Protein AF-A0A349SPM1-F1 (afdb_monomer_lite)

pLDDT: mean 84.37, std 11.62, range [42.97, 97.75]

Foldseek 3Di:
DPLVVVQVVQVVVPAAAPVVVVVSVVPDDDDDQVVQAADDADDFRHHVDLCGCLLVLLQFGAKHDHHPPDIQGTWHQAPVRDIARFDVVPVPSVVCSVDPVCSDPVVSVCSNVCSVVRGDPDD

Secondary structure (DSSP, 8-state):
--HHHHHHHHHHH----HHHHHHHHTTSPP--HHHH-EEEE-----SS-TTTTHHHHTTEEEEEE-SSS-EEEEEEE-TTS-EEEB-GGG--HHHHTT-TTTTSHHHHHHHHHHTTTSB-S--

Structure (mmCIF, N/CA/C/O backbone):
data_AF-A0A349SPM1-F1
#
_entry.id   AF-A0A349SPM1-F1
#
loop_
_atom_site.group_PDB
_atom_site.id
_atom_site.type_symbol
_atom_site.label_atom_id
_atom_site.label_alt_id
_atom_site.label_comp_id
_atom_site.label_asym_id
_atom_site.label_entity_id
_atom_site.label_seq_id
_atom_site.pdbx_PDB_ins_code
_atom_site.Cartn_x
_atom_site.Cartn_y
_atom_site.Cartn_z
_atom_site.occupancy
_atom_site.B_iso_or_equiv
_atom_site.auth_seq_id
_atom_site.auth_comp_id
_atom_site.auth_asym_id
_atom_site.auth_atom_id
_atom_site.pdbx_PDB_model_num
ATOM 1 N N . MET A 1 1 ? -15.026 -17.125 10.922 1.00 58.31 1 MET A N 1
ATOM 2 C CA . MET A 1 1 ? -15.242 -16.026 9.952 1.00 58.31 1 MET A CA 1
ATOM 3 C C . MET A 1 1 ? -14.063 -16.036 8.983 1.00 58.31 1 MET A C 1
ATOM 5 O O . MET A 1 1 ? -12.970 -16.351 9.429 1.00 58.31 1 MET A O 1
ATOM 9 N N . ASN A 1 2 ? -14.256 -15.789 7.684 1.00 84.69 2 ASN A N 1
ATOM 10 C CA . ASN A 1 2 ? -13.132 -15.709 6.737 1.00 84.69 2 ASN A CA 1
ATOM 11 C C . ASN A 1 2 ? -12.279 -14.469 7.079 1.00 84.69 2 ASN A C 1
ATOM 13 O O . ASN A 1 2 ? -12.848 -13.392 7.245 1.00 84.69 2 ASN A O 1
ATOM 17 N N . CYS A 1 3 ? -10.952 -14.602 7.175 1.00 84.62 3 CYS A N 1
ATOM 18 C CA . CYS A 1 3 ? -10.040 -13.490 7.478 1.00 84.62 3 CYS A CA 1
ATOM 19 C C . CYS A 1 3 ? -10.226 -12.304 6.519 1.00 84.62 3 CYS A C 1
ATOM 21 O O . CYS A 1 3 ? -10.176 -11.156 6.950 1.00 84.62 3 CYS A O 1
ATOM 23 N N . ALA A 1 4 ? -10.534 -12.570 5.244 1.00 83.81 4 ALA A N 1
ATOM 24 C CA . ALA A 1 4 ? -10.841 -11.524 4.269 1.00 83.81 4 ALA A CA 1
ATOM 25 C C . ALA A 1 4 ? -12.107 -10.727 4.634 1.00 83.81 4 ALA A C 1
ATOM 27 O O . ALA A 1 4 ? -12.121 -9.506 4.529 1.00 83.81 4 ALA A O 1
ATOM 28 N N . ALA A 1 5 ? -13.148 -11.406 5.126 1.00 87.38 5 ALA A N 1
ATOM 29 C CA . ALA A 1 5 ? -14.381 -10.748 5.549 1.00 87.38 5 ALA A CA 1
ATOM 30 C C . ALA A 1 5 ? -14.162 -9.899 6.810 1.00 87.38 5 ALA A C 1
ATOM 32 O O . ALA A 1 5 ? -14.637 -8.770 6.862 1.00 87.38 5 ALA A O 1
ATOM 33 N N . LYS A 1 6 ? -13.386 -10.406 7.782 1.00 88.75 6 LYS A N 1
ATOM 34 C CA . LYS A 1 6 ? -12.997 -9.638 8.978 1.00 88.75 6 LYS A CA 1
ATOM 35 C C . LYS A 1 6 ? -12.168 -8.404 8.600 1.00 88.75 6 LYS A C 1
ATOM 37 O O . LYS A 1 6 ? -12.400 -7.332 9.143 1.00 88.75 6 LYS A O 1
ATOM 42 N N . PHE A 1 7 ? -11.243 -8.529 7.645 1.00 88.88 7 PHE A N 1
ATOM 43 C CA . PHE A 1 7 ? -10.467 -7.395 7.133 1.00 88.88 7 PHE A CA 1
ATOM 44 C C . PHE A 1 7 ? -11.364 -6.314 6.511 1.00 88.88 7 PHE A C 1
ATOM 46 O O . PHE A 1 7 ? -11.238 -5.142 6.863 1.00 88.88 7 PHE A O 1
ATOM 53 N N . ASP A 1 8 ? -12.284 -6.695 5.619 1.00 89.00 8 ASP A N 1
ATOM 54 C CA . ASP A 1 8 ? -13.198 -5.744 4.975 1.00 89.00 8 ASP A CA 1
ATOM 55 C C . ASP A 1 8 ? -14.179 -5.110 5.977 1.00 89.00 8 ASP A C 1
ATOM 57 O O . ASP A 1 8 ? -14.469 -3.918 5.878 1.00 89.00 8 ASP A O 1
ATOM 61 N N . GLU A 1 9 ? -14.650 -5.871 6.969 1.00 89.50 9 GLU A N 1
ATOM 62 C CA . GLU A 1 9 ? -15.482 -5.360 8.061 1.00 89.50 9 GLU A CA 1
ATOM 63 C C . GLU A 1 9 ? -14.725 -4.320 8.892 1.00 89.50 9 GLU A C 1
ATOM 65 O O . GLU A 1 9 ? -15.214 -3.203 9.058 1.00 89.50 9 GLU A O 1
ATOM 70 N N . LEU A 1 10 ? -13.505 -4.637 9.340 1.00 88.88 10 LEU A N 1
ATOM 71 C CA . LEU A 1 10 ? -12.669 -3.702 10.097 1.00 88.88 10 LEU A CA 1
ATOM 72 C C . LEU A 1 10 ? -12.428 -2.410 9.306 1.00 88.88 10 LEU A C 1
ATOM 74 O O . LEU A 1 10 ? -12.600 -1.322 9.853 1.00 88.88 10 LEU A O 1
ATOM 78 N N . LEU A 1 11 ? -12.141 -2.509 8.003 1.00 86.06 11 LEU A N 1
ATOM 79 C CA . LEU A 1 11 ? -12.019 -1.335 7.134 1.00 86.06 11 LEU A CA 1
ATOM 80 C C . LEU A 1 11 ? -13.316 -0.516 7.032 1.00 86.06 11 LEU A C 1
ATOM 82 O O . LEU A 1 11 ? -13.252 0.709 6.923 1.00 86.06 11 LEU A O 1
ATOM 86 N N . ALA A 1 12 ? -14.482 -1.165 7.049 1.00 87.88 12 ALA A N 1
ATOM 87 C CA . ALA A 1 12 ? -15.778 -0.494 6.977 1.00 87.88 12 ALA A CA 1
ATOM 88 C C . ALA A 1 12 ? -16.170 0.196 8.296 1.00 87.88 12 ALA A C 1
ATOM 90 O O . ALA A 1 12 ? -16.853 1.219 8.260 1.00 87.88 12 ALA A O 1
ATOM 91 N N . THR A 1 13 ? -15.729 -0.327 9.447 1.00 87.50 13 THR A N 1
ATOM 92 C CA . THR A 1 13 ? -16.030 0.263 10.767 1.00 87.50 13 THR A CA 1
ATOM 93 C C . THR A 1 13 ? -15.314 1.590 11.038 1.00 87.50 13 THR A C 1
ATOM 95 O O . THR A 1 13 ? -15.748 2.354 11.901 1.00 87.50 13 THR A O 1
ATOM 98 N N . GLY A 1 14 ? -14.270 1.904 10.267 1.00 85.31 14 GLY A N 1
ATOM 99 C CA . GLY A 1 14 ? -13.472 3.119 10.406 1.00 85.31 14 GLY A CA 1
ATOM 100 C C . GLY A 1 14 ? -12.099 2.856 11.032 1.00 85.31 14 GLY A C 1
ATOM 101 O O . GLY A 1 14 ? -11.658 1.711 11.099 1.00 85.31 14 GLY A O 1
ATOM 102 N N . PRO A 1 15 ? -11.377 3.916 11.437 1.00 89.50 15 PRO A N 1
ATOM 103 C CA . PRO A 1 15 ? -10.064 3.771 12.051 1.00 89.50 15 PRO A CA 1
ATOM 104 C C . PRO A 1 15 ? -10.122 2.953 13.344 1.00 89.50 15 PRO A C 1
ATOM 106 O O . PRO A 1 15 ? -10.980 3.199 14.193 1.00 89.50 15 PRO A O 1
ATOM 109 N N . ILE A 1 16 ? -9.182 2.024 13.502 1.00 92.25 16 ILE A N 1
ATOM 110 C CA . ILE A 1 16 ? -8.980 1.268 14.746 1.00 92.25 16 ILE A CA 1
ATOM 111 C C . ILE A 1 16 ? -7.620 1.619 15.358 1.00 92.25 16 ILE A C 1
ATOM 113 O O . ILE A 1 16 ? -6.858 2.386 14.777 1.00 92.25 16 ILE A O 1
ATOM 117 N N . SER A 1 17 ? -7.284 1.111 16.542 1.00 91.56 17 SER A N 1
ATOM 118 C CA . SER A 1 17 ? -5.948 1.355 17.100 1.00 91.56 17 SER A CA 1
ATOM 119 C C . SER A 1 17 ? -4.875 0.505 16.400 1.00 91.56 17 SER A C 1
ATOM 121 O O . SER A 1 17 ? -5.168 -0.537 15.808 1.00 91.56 17 SER A O 1
ATOM 123 N N . THR A 1 18 ? -3.608 0.924 16.484 1.00 92.56 18 THR A N 1
ATOM 124 C CA . THR A 1 18 ? -2.489 0.127 15.941 1.00 92.56 18 THR A CA 1
ATOM 125 C C . THR A 1 18 ? -2.412 -1.239 16.627 1.00 92.56 18 THR A C 1
ATOM 127 O O . THR A 1 18 ? -2.177 -2.248 15.971 1.00 92.56 18 THR A O 1
ATOM 130 N N . GLU A 1 19 ? -2.681 -1.291 17.930 1.00 93.25 19 GLU A N 1
ATOM 131 C CA . GLU A 1 19 ? -2.691 -2.519 18.726 1.00 93.25 19 GLU A CA 1
ATOM 132 C C . GLU A 1 19 ? -3.776 -3.490 18.247 1.00 93.25 19 GLU A C 1
ATOM 134 O O . GLU A 1 19 ? -3.513 -4.681 18.118 1.00 93.25 19 GLU A O 1
ATOM 139 N N . GLN A 1 20 ? -4.977 -2.995 17.926 1.00 92.19 20 GLN A N 1
ATOM 140 C CA . GLN A 1 20 ? -6.057 -3.829 17.388 1.00 92.19 20 GLN A CA 1
ATOM 141 C C . GLN A 1 20 ? -5.724 -4.370 15.992 1.00 92.19 20 GLN A C 1
ATOM 143 O O . GLN A 1 20 ? -6.021 -5.526 15.692 1.00 92.19 20 GLN A O 1
ATOM 148 N N . ALA A 1 21 ? -5.089 -3.553 15.146 1.00 92.50 21 ALA A N 1
ATOM 149 C CA . ALA A 1 21 ? -4.648 -3.980 13.822 1.00 92.50 21 ALA A CA 1
ATOM 150 C C . ALA A 1 21 ? -3.575 -5.078 13.904 1.00 92.50 21 ALA A C 1
ATOM 152 O O . ALA A 1 21 ? -3.652 -6.063 13.172 1.00 92.50 21 ALA A O 1
ATOM 153 N N . LEU A 1 22 ? -2.609 -4.931 14.817 1.00 93.81 22 LEU A N 1
ATOM 154 C CA . LEU A 1 22 ? -1.570 -5.935 15.061 1.00 93.81 22 LEU A CA 1
ATOM 155 C C . LEU A 1 22 ? -2.149 -7.220 15.657 1.00 93.81 22 LEU A C 1
ATOM 157 O O . LEU A 1 22 ? -1.826 -8.296 15.172 1.00 93.81 22 LEU A O 1
ATOM 161 N N . ALA A 1 23 ? -3.073 -7.120 16.617 1.00 93.81 23 ALA A N 1
ATOM 162 C CA . ALA A 1 23 ? -3.744 -8.291 17.175 1.00 93.81 23 ALA A CA 1
ATOM 163 C C . ALA A 1 23 ? -4.482 -9.101 16.096 1.00 93.81 23 ALA A C 1
ATOM 165 O O . ALA A 1 23 ? -4.431 -10.324 16.108 1.00 93.81 23 ALA A O 1
ATOM 166 N N . PHE A 1 24 ? -5.127 -8.434 15.132 1.00 93.00 24 PHE A N 1
ATOM 167 C CA . PHE A 1 24 ? -5.721 -9.124 13.987 1.00 93.00 24 PHE A CA 1
ATOM 168 C C . PHE A 1 24 ? -4.666 -9.737 13.053 1.00 93.00 24 PHE A C 1
ATOM 170 O O . PHE A 1 24 ? -4.867 -10.847 12.571 1.00 93.00 24 PHE A O 1
ATOM 177 N N . PHE A 1 25 ? -3.555 -9.041 12.794 1.00 92.94 25 PHE A N 1
ATOM 178 C CA . PHE A 1 25 ? -2.456 -9.573 11.983 1.00 92.94 25 PHE A CA 1
ATOM 179 C C . PHE A 1 25 ? -1.857 -10.852 12.586 1.00 92.94 25 PHE A C 1
ATOM 181 O O . PHE A 1 25 ? -1.608 -11.802 11.849 1.00 92.94 25 PHE A O 1
ATOM 188 N N . ASP A 1 26 ? -1.699 -10.900 13.909 1.00 95.38 26 ASP A N 1
ATOM 189 C CA . ASP A 1 26 ? -1.143 -12.050 14.632 1.00 95.38 26 ASP A CA 1
ATOM 190 C C . ASP A 1 26 ? -2.050 -13.299 14.582 1.00 95.38 26 ASP A C 1
ATOM 192 O O . ASP A 1 26 ? -1.591 -14.406 14.857 1.00 95.38 26 ASP A O 1
ATOM 196 N N . GLU A 1 27 ? -3.327 -13.152 14.207 1.00 94.19 27 GLU A N 1
ATOM 197 C CA . GLU A 1 27 ? -4.250 -14.274 13.974 1.00 94.19 27 GLU A CA 1
ATOM 198 C C . GLU A 1 27 ? -4.094 -14.912 12.577 1.00 94.19 27 GLU A C 1
ATOM 200 O O . GLU A 1 27 ? -4.704 -15.949 12.308 1.00 94.19 27 GLU A O 1
ATOM 205 N N . LEU A 1 28 ? -3.352 -14.285 11.655 1.00 94.06 28 LEU A N 1
ATOM 206 C CA . LEU A 1 28 ? -3.263 -14.728 10.263 1.00 94.06 28 LEU A CA 1
ATOM 207 C C . LEU A 1 28 ? -2.214 -15.829 10.076 1.00 94.06 28 LEU A C 1
ATOM 209 O O . LEU A 1 28 ? -1.096 -15.755 10.580 1.00 94.06 28 LEU A O 1
ATOM 213 N N . GLU A 1 29 ? -2.552 -16.820 9.253 1.00 94.06 29 GLU A N 1
ATOM 214 C CA . GLU A 1 29 ? -1.604 -17.853 8.837 1.00 94.06 29 GLU A CA 1
ATOM 215 C C . GLU A 1 29 ? -0.506 -17.273 7.926 1.00 94.06 29 GLU A C 1
ATOM 217 O O . GLU A 1 29 ? -0.788 -16.429 7.062 1.00 94.06 29 GLU A O 1
ATOM 222 N N . PRO A 1 30 ? 0.746 -17.746 8.051 1.00 95.44 30 PRO A N 1
ATOM 223 C CA . PRO A 1 30 ? 1.817 -17.342 7.156 1.00 95.44 30 PRO A CA 1
ATOM 224 C C . PRO A 1 30 ? 1.585 -17.874 5.736 1.00 95.44 30 PRO A C 1
ATOM 226 O O . PRO A 1 30 ? 0.970 -18.917 5.511 1.00 95.44 30 PRO A O 1
ATOM 229 N N . VAL A 1 31 ? 2.160 -17.179 4.755 1.00 95.62 31 VAL A N 1
ATOM 230 C CA . VAL A 1 31 ? 2.147 -17.582 3.342 1.00 95.62 31 VAL A CA 1
ATOM 231 C C . VAL A 1 31 ? 3.562 -17.859 2.844 1.00 95.62 31 VAL A C 1
ATOM 233 O O . VAL A 1 31 ? 4.543 -17.363 3.396 1.00 95.62 31 VAL A O 1
ATOM 236 N N . ASN A 1 32 ? 3.684 -18.663 1.788 1.00 96.62 32 ASN A N 1
ATOM 237 C CA . ASN A 1 32 ? 4.977 -18.971 1.178 1.00 96.62 32 ASN A CA 1
ATOM 238 C C . ASN A 1 32 ? 5.382 -17.931 0.113 1.00 96.62 32 ASN A C 1
ATOM 240 O O . ASN A 1 32 ? 4.579 -17.111 -0.327 1.00 96.62 32 ASN A O 1
ATOM 244 N N . ILE A 1 33 ? 6.639 -17.988 -0.335 1.00 96.31 33 ILE A N 1
ATOM 245 C CA . ILE A 1 33 ? 7.176 -17.058 -1.344 1.00 96.31 33 ILE A CA 1
ATOM 246 C C . ILE A 1 33 ? 6.417 -17.165 -2.671 1.00 96.31 33 ILE A C 1
ATOM 248 O O . ILE A 1 33 ? 6.116 -16.145 -3.284 1.00 96.31 33 ILE A O 1
ATOM 252 N N . ALA A 1 34 ? 6.080 -18.382 -3.106 1.00 97.00 34 ALA A N 1
ATOM 253 C CA . ALA A 1 34 ? 5.393 -18.599 -4.377 1.00 97.00 34 ALA A CA 1
ATOM 254 C C . ALA A 1 34 ? 4.019 -17.909 -4.416 1.00 97.00 34 ALA A C 1
ATOM 256 O O . ALA A 1 34 ? 3.635 -17.375 -5.452 1.00 97.00 34 ALA A O 1
ATOM 257 N N . PHE A 1 35 ? 3.319 -17.859 -3.280 1.00 96.88 35 PHE A N 1
ATOM 258 C CA . PHE A 1 35 ? 2.066 -17.125 -3.128 1.00 96.88 35 PHE A CA 1
ATOM 259 C C . PHE A 1 35 ? 2.246 -15.616 -3.330 1.00 96.88 35 PHE A C 1
ATOM 261 O O . PHE A 1 35 ? 1.376 -14.972 -3.905 1.00 96.88 35 PHE A O 1
ATOM 268 N N . MET A 1 36 ? 3.366 -15.046 -2.879 1.00 96.56 36 MET A N 1
ATOM 269 C CA . MET A 1 36 ? 3.599 -13.600 -2.922 1.00 96.56 36 MET A CA 1
ATOM 270 C C . MET A 1 36 ? 3.896 -13.060 -4.325 1.00 96.56 36 MET A C 1
ATOM 272 O O . MET A 1 36 ? 3.772 -11.853 -4.538 1.00 96.56 36 MET A O 1
ATOM 276 N N . LEU A 1 37 ? 4.278 -13.911 -5.281 1.00 97.75 37 LEU A N 1
ATOM 277 C CA . LEU A 1 37 ? 4.657 -13.476 -6.626 1.00 97.75 37 LEU A CA 1
ATOM 278 C C . LEU A 1 37 ? 3.480 -12.841 -7.381 1.00 97.75 37 LEU A C 1
ATOM 280 O O . LEU A 1 37 ? 2.341 -13.298 -7.316 1.00 97.75 37 LEU A O 1
ATOM 284 N N . GLY A 1 38 ? 3.773 -11.7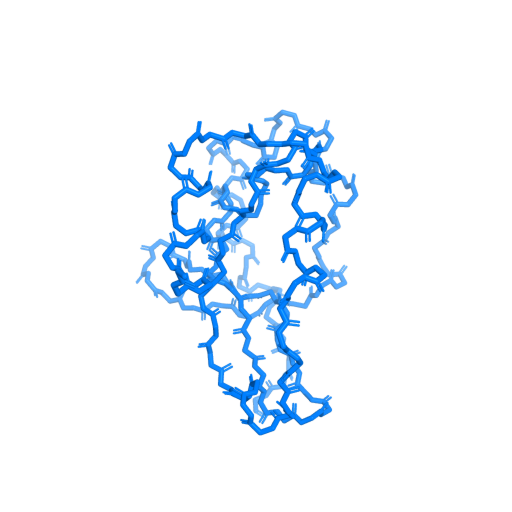87 -8.141 1.00 96.75 38 GLY A N 1
ATOM 285 C CA . GLY A 1 38 ? 2.796 -11.062 -8.948 1.00 96.75 38 GLY A CA 1
ATOM 286 C C . GLY A 1 38 ? 2.424 -9.682 -8.404 1.00 96.75 38 GLY A C 1
ATOM 287 O O . GLY A 1 38 ? 3.118 -9.082 -7.579 1.00 96.75 38 GLY A O 1
ATOM 288 N N . SER A 1 39 ? 1.342 -9.130 -8.958 1.00 96.62 39 SER A N 1
ATOM 289 C CA . SER A 1 39 ? 0.884 -7.766 -8.676 1.00 96.62 39 SER A CA 1
ATOM 290 C C . SER A 1 39 ? -0.162 -7.744 -7.571 1.00 96.62 39 SER A C 1
ATOM 292 O O . SER A 1 39 ? -1.240 -8.314 -7.717 1.00 96.62 39 SER A O 1
ATOM 294 N N . TRP A 1 40 ? 0.114 -6.980 -6.520 1.00 96.19 40 TRP A N 1
ATOM 295 C CA . TRP A 1 40 ? -0.772 -6.803 -5.378 1.00 96.19 40 TRP A CA 1
ATOM 296 C C . TRP A 1 40 ? -1.301 -5.384 -5.338 1.00 96.19 40 TRP A C 1
ATOM 298 O O . TRP A 1 40 ? -0.527 -4.424 -5.339 1.00 96.19 40 TRP A O 1
ATOM 308 N N . ARG A 1 41 ? -2.627 -5.251 -5.270 1.00 93.81 41 ARG A N 1
ATOM 309 C CA . ARG A 1 41 ? -3.269 -3.964 -5.023 1.00 93.81 41 ARG A CA 1
ATOM 310 C C . ARG A 1 41 ? -3.224 -3.664 -3.527 1.00 93.81 41 ARG A C 1
ATOM 312 O O . ARG A 1 41 ? -3.775 -4.414 -2.729 1.00 93.81 41 ARG A O 1
ATOM 319 N N . GLY A 1 42 ? -2.583 -2.560 -3.169 1.00 91.19 42 GLY A N 1
ATOM 320 C CA . GLY A 1 42 ? -2.490 -2.087 -1.797 1.00 91.19 42 GLY A CA 1
ATOM 321 C C . GLY A 1 42 ? -3.733 -1.316 -1.360 1.00 91.19 42 GLY A C 1
ATOM 322 O O . GLY A 1 42 ? -4.421 -0.692 -2.172 1.00 91.19 42 GLY A O 1
ATOM 323 N N . LYS A 1 43 ? -3.994 -1.347 -0.055 1.00 87.44 43 LYS A N 1
ATOM 324 C CA . LYS A 1 43 ? -4.920 -0.455 0.642 1.00 87.44 43 LYS A CA 1
ATOM 325 C C . LYS A 1 43 ? -4.299 -0.089 1.986 1.00 87.44 43 LYS A C 1
ATOM 327 O O . LYS A 1 43 ? -3.710 -0.953 2.633 1.00 87.44 43 LYS A O 1
ATOM 332 N N . GLY A 1 44 ? -4.436 1.163 2.396 1.00 87.31 44 GLY A N 1
ATOM 333 C CA . GLY A 1 44 ? -4.141 1.587 3.754 1.00 87.31 44 GLY A CA 1
ATOM 334 C C . GLY A 1 44 ? -5.129 0.973 4.736 1.00 87.31 44 GLY A C 1
ATOM 335 O O . GLY A 1 44 ? -6.309 0.799 4.427 1.00 87.31 44 GLY A O 1
ATOM 336 N N . PHE A 1 45 ? -4.624 0.654 5.919 1.00 89.50 45 PHE A N 1
ATOM 337 C CA . PHE A 1 45 ? -5.417 0.191 7.042 1.00 89.50 45 PHE A CA 1
ATOM 338 C C . PHE A 1 45 ? -5.389 1.310 8.091 1.00 89.50 45 PHE A C 1
ATOM 340 O O . PHE A 1 45 ? -4.318 1.570 8.635 1.00 89.50 45 PHE A O 1
ATOM 347 N N . PRO A 1 46 ? -6.489 2.057 8.291 1.00 89.88 46 PRO A N 1
ATOM 348 C CA . PRO A 1 46 ? -6.466 3.282 9.082 1.00 89.88 46 PRO A CA 1
ATOM 349 C C . PRO A 1 46 ? -6.267 2.962 10.567 1.00 89.88 46 PRO A C 1
ATOM 351 O O . PRO A 1 46 ? -7.135 2.350 11.189 1.00 89.88 46 PRO A O 1
ATOM 354 N N . THR A 1 47 ? -5.140 3.401 11.132 1.00 91.00 47 THR A N 1
ATOM 355 C CA . THR A 1 47 ? -4.774 3.164 12.540 1.00 91.00 47 THR A CA 1
ATOM 356 C C . THR A 1 47 ? -4.529 4.437 13.353 1.00 91.00 47 THR A C 1
ATOM 358 O O . THR A 1 47 ? -3.966 4.389 14.449 1.00 91.00 47 THR A O 1
ATOM 361 N N . HIS A 1 48 ? -4.913 5.595 12.802 1.00 85.81 48 HIS A N 1
ATOM 362 C CA . HIS A 1 48 ? -4.519 6.932 13.269 1.00 85.81 48 HIS A CA 1
ATOM 363 C C . HIS A 1 48 ? -3.019 7.217 13.129 1.00 85.81 48 HIS A C 1
ATOM 365 O O . HIS A 1 48 ? -2.492 8.165 13.722 1.00 85.81 48 HIS A O 1
ATOM 371 N N . HIS A 1 49 ? -2.317 6.428 12.319 1.00 85.25 49 HIS A N 1
ATOM 372 C CA . HIS A 1 49 ? -0.908 6.640 12.078 1.00 85.25 49 HIS A CA 1
ATOM 373 C C . HIS A 1 49 ? -0.700 7.864 11.174 1.00 85.25 49 HIS A C 1
ATOM 375 O O . HIS A 1 49 ? -1.472 8.170 10.266 1.00 85.25 49 HIS A O 1
ATOM 381 N N . ARG A 1 50 ? 0.392 8.601 11.401 1.00 81.25 50 ARG A N 1
ATOM 382 C CA . ARG A 1 50 ? 0.661 9.885 10.722 1.00 81.25 50 ARG A CA 1
ATOM 383 C C . ARG A 1 50 ? 0.789 9.769 9.197 1.00 81.25 50 ARG A C 1
ATOM 385 O O . ARG A 1 50 ? 0.732 10.779 8.500 1.00 81.25 50 ARG A O 1
ATOM 392 N N .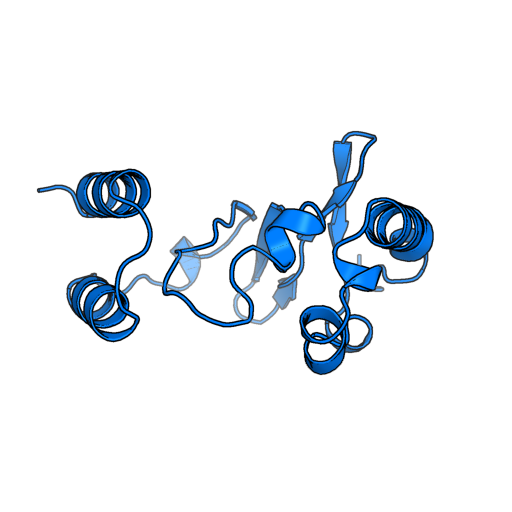 MET A 1 51 ? 1.055 8.565 8.696 1.00 80.00 51 MET A N 1
ATOM 393 C CA . MET A 1 51 ? 1.192 8.276 7.266 1.00 80.00 51 MET A CA 1
ATOM 394 C C . MET A 1 51 ? -0.082 7.704 6.639 1.00 80.00 51 MET A C 1
ATOM 396 O O . MET A 1 51 ? -0.070 7.415 5.443 1.00 80.00 51 MET A O 1
ATOM 400 N N . ASP A 1 52 ? -1.164 7.559 7.403 1.00 86.00 52 ASP A N 1
ATOM 401 C CA . ASP A 1 52 ? -2.434 7.066 6.876 1.00 86.00 52 ASP A CA 1
ATOM 402 C C . ASP A 1 52 ? -2.932 7.980 5.753 1.00 86.00 52 ASP A C 1
ATOM 404 O O . ASP A 1 52 ? -2.927 9.209 5.863 1.00 86.00 52 ASP A O 1
ATOM 408 N N . GLY A 1 53 ? -3.319 7.376 4.628 1.00 83.81 53 GLY A N 1
ATOM 409 C CA . GLY A 1 53 ? -3.801 8.095 3.450 1.00 83.81 53 GLY A CA 1
ATOM 410 C C . GLY A 1 53 ? -2.712 8.798 2.629 1.00 83.81 53 GLY A C 1
ATOM 411 O O . GLY A 1 53 ? -3.020 9.359 1.573 1.00 83.81 53 GLY A O 1
ATOM 412 N N . LEU A 1 54 ? -1.446 8.798 3.070 1.00 85.25 54 LEU A N 1
ATOM 413 C CA . LEU A 1 54 ? -0.359 9.480 2.361 1.00 85.25 54 LEU A CA 1
ATOM 414 C C . LEU A 1 54 ? -0.116 8.859 0.982 1.00 85.25 54 LEU A C 1
ATOM 416 O O . LEU A 1 54 ? 0.017 9.578 -0.006 1.00 85.25 54 LEU A O 1
ATOM 420 N N . MET A 1 55 ? -0.047 7.532 0.912 1.00 86.69 55 MET A N 1
ATOM 421 C CA . MET A 1 55 ? 0.261 6.808 -0.322 1.00 86.69 55 MET A CA 1
ATOM 422 C C . MET A 1 55 ? -0.934 6.820 -1.279 1.00 86.69 55 MET A C 1
ATOM 424 O O . MET A 1 55 ? -0.784 7.059 -2.479 1.00 86.69 55 MET A O 1
ATOM 428 N N . GLU A 1 56 ? -2.135 6.648 -0.737 1.00 87.56 56 GLU A N 1
ATOM 429 C CA . GLU A 1 56 ? -3.412 6.718 -1.444 1.00 87.56 56 GLU A CA 1
ATOM 430 C C . GLU A 1 56 ? -3.595 8.082 -2.109 1.00 87.56 56 GLU A C 1
ATOM 432 O O . GLU A 1 56 ? -4.006 8.155 -3.266 1.00 87.56 56 GLU A O 1
ATOM 437 N N . ASN A 1 57 ? -3.206 9.162 -1.422 1.00 85.06 57 ASN A N 1
ATOM 438 C CA . ASN A 1 57 ? -3.243 10.516 -1.969 1.00 85.06 57 ASN A CA 1
ATOM 439 C C . ASN A 1 57 ? -2.401 10.666 -3.250 1.00 85.06 57 ASN A C 1
ATOM 441 O O . ASN A 1 57 ? -2.738 11.468 -4.121 1.00 85.06 57 ASN A O 1
ATOM 445 N N . PHE A 1 58 ? -1.331 9.887 -3.399 1.00 84.69 58 PHE A N 1
ATOM 446 C CA . PHE A 1 58 ? -0.498 9.872 -4.602 1.00 84.69 58 PHE A CA 1
ATOM 447 C C . PHE A 1 58 ? -0.927 8.817 -5.634 1.00 84.69 58 PHE A C 1
ATOM 449 O O . PHE A 1 58 ? -0.195 8.582 -6.592 1.00 84.69 58 PHE A O 1
ATOM 456 N N . ASN A 1 59 ? -2.115 8.216 -5.490 1.00 88.88 59 ASN A N 1
ATOM 457 C CA . ASN A 1 59 ? -2.605 7.100 -6.309 1.00 88.88 59 ASN A CA 1
ATOM 458 C C . ASN A 1 59 ? -1.678 5.878 -6.267 1.00 88.88 59 ASN A C 1
ATOM 460 O O . ASN A 1 59 ? -1.424 5.234 -7.294 1.00 88.88 59 ASN A O 1
ATOM 464 N N . TRP A 1 60 ? -1.152 5.553 -5.085 1.00 92.19 60 TRP A N 1
ATOM 465 C CA . TRP A 1 60 ? -0.454 4.290 -4.887 1.00 92.19 60 TRP A CA 1
ATOM 466 C C . TRP A 1 60 ? -1.366 3.125 -5.278 1.00 92.19 60 TRP A C 1
ATOM 468 O O . TRP A 1 60 ? -2.506 3.018 -4.832 1.00 92.19 60 TRP A O 1
ATOM 478 N N . TYR A 1 61 ? -0.867 2.283 -6.178 1.00 94.38 61 TYR A N 1
ATOM 479 C CA . TYR A 1 61 ? -1.557 1.088 -6.638 1.00 94.38 61 TYR A CA 1
ATOM 480 C C . TYR A 1 61 ? -1.227 -0.099 -5.740 1.00 94.38 61 TYR A C 1
ATOM 482 O O . TYR A 1 61 ? -2.125 -0.864 -5.397 1.00 94.38 61 TYR A O 1
ATOM 490 N N . GLY A 1 62 ? 0.047 -0.259 -5.369 1.00 94.94 62 GLY A N 1
ATOM 491 C CA . GLY A 1 62 ? 0.494 -1.391 -4.570 1.00 94.94 62 GLY A CA 1
ATOM 492 C C . GLY A 1 62 ? 1.943 -1.792 -4.827 1.00 94.94 62 GLY A C 1
ATOM 493 O O . GLY A 1 62 ? 2.841 -0.944 -4.891 1.00 94.94 62 GLY A O 1
ATOM 494 N N . LYS A 1 63 ? 2.165 -3.102 -4.940 1.00 95.81 63 LYS A N 1
ATOM 495 C CA . LYS A 1 63 ? 3.488 -3.727 -5.062 1.00 95.81 63 LYS A CA 1
ATOM 496 C C . LYS A 1 63 ? 3.484 -4.771 -6.171 1.00 95.81 63 LYS A C 1
ATOM 498 O O . LYS A 1 63 ? 2.443 -5.345 -6.481 1.00 95.81 63 LYS A O 1
ATOM 503 N N . LEU A 1 64 ? 4.653 -5.026 -6.737 1.00 96.06 64 LEU A N 1
ATOM 504 C CA . LEU A 1 64 ? 4.879 -6.124 -7.670 1.00 96.06 64 LEU A CA 1
ATOM 505 C C . LEU A 1 64 ? 6.083 -6.927 -7.184 1.00 96.06 64 LEU A C 1
ATOM 507 O O . LEU A 1 64 ? 7.159 -6.359 -7.027 1.00 96.06 64 LEU A O 1
ATOM 511 N N . PHE A 1 65 ? 5.895 -8.222 -6.961 1.00 96.44 65 PHE A N 1
ATOM 512 C CA . PHE A 1 65 ? 6.962 -9.164 -6.628 1.00 96.44 65 PHE A CA 1
ATOM 513 C C . PHE A 1 65 ? 7.283 -9.974 -7.885 1.00 96.44 65 PHE A C 1
ATOM 515 O O . PHE A 1 65 ? 6.444 -10.750 -8.342 1.00 96.44 65 PHE A O 1
ATOM 522 N N . GLU A 1 66 ? 8.452 -9.748 -8.482 1.00 95.81 66 GLU A N 1
ATOM 523 C CA . GLU A 1 66 ? 8.873 -10.444 -9.708 1.00 95.81 66 GLU A CA 1
ATOM 524 C C . GLU A 1 66 ? 9.578 -11.764 -9.380 1.00 95.81 66 GLU A C 1
ATOM 526 O O . GLU A 1 66 ? 9.392 -12.755 -10.084 1.00 95.81 66 GLU A O 1
ATOM 531 N N . SER A 1 67 ? 10.330 -11.808 -8.277 1.00 95.62 67 SER A N 1
ATOM 532 C CA . SER A 1 67 ? 10.954 -13.026 -7.754 1.00 95.62 67 SER A CA 1
ATOM 533 C C . SER A 1 67 ? 11.133 -12.947 -6.232 1.00 95.62 67 SER A C 1
ATOM 535 O O . SER A 1 67 ? 10.713 -11.972 -5.606 1.00 95.62 67 SER A O 1
ATOM 537 N N . SER A 1 68 ? 11.762 -13.959 -5.624 1.00 94.88 68 SER A N 1
ATOM 538 C CA . SER A 1 68 ? 12.127 -13.917 -4.200 1.00 94.88 68 SER A CA 1
ATOM 539 C C . SER A 1 68 ? 13.102 -12.782 -3.869 1.00 94.88 68 SER A C 1
ATOM 541 O O . SER A 1 68 ? 13.080 -12.276 -2.753 1.00 94.88 68 SER A O 1
ATOM 543 N N . GLU A 1 69 ? 13.905 -12.355 -4.850 1.00 95.44 69 GLU A N 1
ATOM 544 C CA . GLU A 1 69 ? 14.964 -11.352 -4.684 1.00 95.44 69 GLU A CA 1
ATOM 545 C C . GLU A 1 69 ? 14.650 -10.016 -5.376 1.00 95.44 69 GLU A C 1
ATOM 547 O O .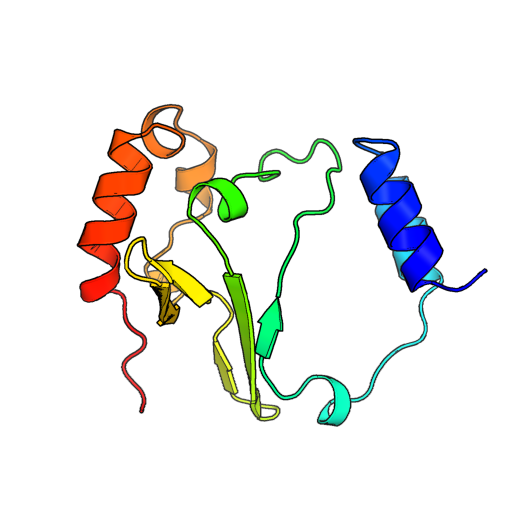 GLU A 1 69 ? 15.425 -9.065 -5.275 1.00 95.44 69 GLU A O 1
ATOM 552 N N . GLU A 1 70 ? 13.525 -9.918 -6.093 1.00 93.94 70 GLU A N 1
ATOM 553 C CA . GLU A 1 70 ? 13.176 -8.730 -6.873 1.00 93.94 70 GLU A CA 1
ATOM 554 C C . GLU A 1 70 ? 11.741 -8.272 -6.619 1.00 93.94 70 GLU A C 1
ATOM 556 O O . GLU A 1 70 ? 10.761 -8.974 -6.886 1.00 93.94 70 GLU A O 1
ATOM 561 N N . VAL A 1 71 ? 11.627 -7.039 -6.122 1.00 93.81 71 VAL A N 1
ATOM 562 C CA . VAL A 1 71 ? 10.358 -6.397 -5.792 1.00 93.81 71 VAL A CA 1
ATOM 563 C C . VAL A 1 71 ? 10.359 -4.938 -6.231 1.00 93.81 71 VAL A C 1
ATOM 565 O O . VAL A 1 71 ? 11.315 -4.192 -6.018 1.00 93.81 71 VAL A O 1
ATOM 568 N N . HIS A 1 72 ? 9.223 -4.505 -6.769 1.00 93.88 72 HIS A N 1
ATOM 569 C CA . HIS A 1 72 ? 8.877 -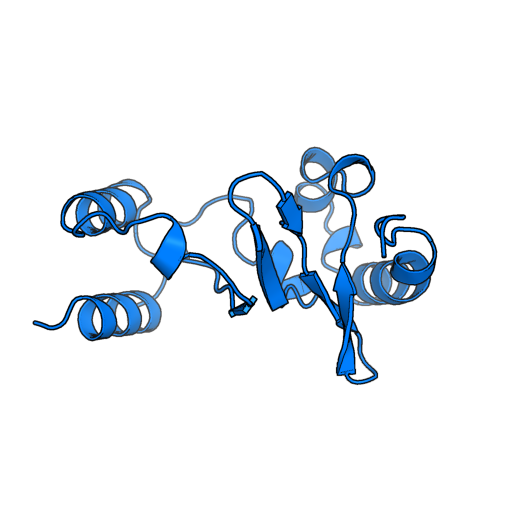3.106 -6.987 1.00 93.88 72 HIS A CA 1
ATOM 570 C C . HIS A 1 72 ? 7.927 -2.674 -5.863 1.00 93.88 72 HIS A C 1
ATOM 572 O O . HIS A 1 72 ? 6.712 -2.888 -5.951 1.00 93.88 72 HIS A O 1
ATOM 578 N N . PRO A 1 73 ? 8.444 -2.085 -4.769 1.00 91.88 73 PRO A N 1
ATOM 579 C CA . PRO A 1 73 ? 7.659 -1.822 -3.561 1.00 91.88 73 PRO A CA 1
ATOM 580 C C . PRO A 1 73 ? 6.698 -0.635 -3.694 1.00 91.88 73 PRO A C 1
ATOM 582 O O . PRO A 1 73 ? 5.860 -0.438 -2.809 1.00 91.88 73 PRO A O 1
ATOM 585 N N . LEU A 1 74 ? 6.858 0.163 -4.751 1.00 92.06 74 LEU A N 1
ATOM 586 C CA . LEU A 1 74 ? 6.185 1.431 -4.987 1.00 92.06 74 LEU A CA 1
ATOM 587 C C . LEU A 1 74 ? 5.638 1.473 -6.418 1.00 92.06 74 LEU A C 1
ATOM 589 O O . LEU A 1 74 ? 6.269 2.020 -7.322 1.00 92.06 74 LEU A O 1
ATOM 593 N N . VAL A 1 75 ? 4.461 0.885 -6.628 1.00 93.31 75 VAL A N 1
ATOM 594 C CA . VAL A 1 75 ? 3.738 0.961 -7.903 1.00 93.31 75 VAL A CA 1
ATOM 595 C C . VAL A 1 75 ? 2.625 1.994 -7.779 1.00 93.31 75 VAL A C 1
ATOM 597 O O . VAL A 1 75 ? 1.802 1.911 -6.869 1.00 93.31 75 VAL A O 1
ATOM 600 N N . PHE A 1 76 ? 2.579 2.958 -8.692 1.00 91.31 76 PHE A N 1
ATOM 601 C CA . PHE A 1 76 ? 1.601 4.046 -8.712 1.00 91.31 76 PHE A CA 1
ATOM 602 C C . PHE A 1 76 ? 0.796 4.037 -10.003 1.00 91.31 76 PHE A C 1
ATOM 604 O O . PHE A 1 76 ? 1.329 3.714 -11.063 1.00 91.31 76 PHE A O 1
ATOM 611 N N . LYS A 1 77 ? -0.477 4.430 -9.926 1.00 91.25 77 LYS A N 1
ATOM 612 C CA . LYS A 1 77 ? -1.334 4.600 -11.100 1.00 91.25 77 LYS A CA 1
ATOM 613 C C . LYS A 1 77 ? -1.392 6.073 -11.494 1.00 91.25 77 LYS A C 1
ATOM 615 O O . LYS A 1 77 ? -1.924 6.904 -10.759 1.00 91.25 77 LYS A O 1
ATOM 620 N N . ARG A 1 78 ? -0.870 6.387 -12.676 1.00 87.38 78 ARG A N 1
ATOM 621 C CA . ARG A 1 78 ? -0.936 7.728 -13.263 1.00 87.38 78 ARG A CA 1
ATOM 622 C C . ARG A 1 78 ? -2.352 8.058 -13.721 1.00 87.38 78 ARG A C 1
ATOM 624 O O . ARG A 1 78 ? -3.182 7.171 -13.934 1.00 87.38 78 ARG A O 1
ATOM 631 N N . ARG A 1 79 ? -2.624 9.347 -13.944 1.00 85.62 79 ARG A N 1
ATOM 632 C CA . ARG A 1 79 ? -3.947 9.812 -14.416 1.00 85.62 79 ARG A CA 1
ATOM 633 C C . ARG A 1 79 ? -4.377 9.206 -15.756 1.00 85.62 79 ARG A C 1
ATOM 635 O O . ARG A 1 79 ? -5.564 8.999 -15.967 1.00 85.62 79 ARG A O 1
ATOM 642 N N . ASN A 1 80 ? -3.426 8.894 -16.638 1.00 85.88 80 ASN A N 1
ATOM 643 C CA . ASN A 1 80 ? -3.677 8.221 -17.921 1.00 85.88 80 ASN A CA 1
ATOM 644 C C . ASN A 1 80 ? -3.918 6.701 -17.786 1.00 85.88 80 ASN A C 1
ATOM 646 O O . ASN A 1 80 ? -4.088 6.023 -18.792 1.00 85.88 80 ASN A O 1
ATOM 650 N N . GLY A 1 81 ? -3.894 6.159 -16.565 1.00 87.69 81 GLY A N 1
ATOM 651 C CA . GLY A 1 81 ? -4.081 4.738 -16.280 1.00 87.69 81 GLY A CA 1
ATOM 652 C C . GLY A 1 81 ? -2.804 3.894 -16.282 1.00 87.69 81 GLY A C 1
ATOM 653 O O . GLY A 1 81 ? -2.869 2.748 -15.846 1.00 87.69 81 GLY A O 1
ATOM 654 N N . GLU A 1 82 ? -1.661 4.444 -16.704 1.00 90.31 82 GLU A N 1
ATOM 655 C CA . GLU A 1 82 ? -0.363 3.753 -16.714 1.00 90.31 82 GLU A CA 1
ATOM 656 C C . GLU A 1 82 ? 0.103 3.436 -15.284 1.00 90.31 82 GLU A C 1
ATOM 658 O O . GLU A 1 82 ? 0.034 4.293 -14.396 1.00 90.31 82 GLU A O 1
ATOM 663 N N . LEU A 1 83 ? 0.615 2.220 -15.068 1.00 91.12 83 LEU A N 1
ATOM 664 C CA . LEU A 1 83 ? 1.304 1.857 -13.830 1.00 91.12 83 LEU A CA 1
ATOM 665 C C . LEU A 1 83 ? 2.790 2.202 -13.936 1.00 91.12 83 LEU A C 1
ATOM 667 O O . LEU A 1 83 ? 3.462 1.803 -14.885 1.00 91.12 83 LEU A O 1
ATOM 671 N N . VAL A 1 84 ? 3.311 2.913 -12.939 1.00 91.25 84 VAL A N 1
ATOM 672 C CA . VAL A 1 84 ? 4.722 3.297 -12.860 1.00 91.25 84 VAL A CA 1
ATOM 673 C C . VAL A 1 84 ? 5.352 2.746 -11.590 1.00 91.25 84 VAL A C 1
ATOM 675 O O . VAL A 1 84 ? 4.796 2.876 -10.501 1.00 91.25 84 VAL A O 1
ATOM 678 N N . ARG A 1 85 ? 6.528 2.136 -11.751 1.00 91.94 85 ARG A N 1
ATOM 679 C CA . ARG A 1 85 ? 7.366 1.582 -10.684 1.00 91.94 85 ARG A CA 1
ATOM 680 C C . ARG A 1 85 ? 8.379 2.643 -10.267 1.00 91.94 85 ARG A C 1
ATOM 682 O O . ARG A 1 85 ? 9.150 3.109 -11.107 1.00 91.94 85 ARG A O 1
ATOM 689 N N . LEU A 1 86 ? 8.349 3.051 -9.004 1.00 87.00 86 LEU A N 1
ATOM 690 C CA . LEU A 1 86 ? 9.252 4.065 -8.468 1.00 87.00 86 LEU A CA 1
ATOM 691 C C . LEU A 1 86 ? 10.343 3.435 -7.612 1.00 87.00 86 LEU A C 1
ATOM 693 O O . LEU A 1 86 ? 10.083 2.524 -6.828 1.00 87.00 86 LEU A O 1
ATOM 697 N N . ASN A 1 87 ? 11.562 3.961 -7.723 1.00 82.56 87 ASN A N 1
ATOM 698 C CA . ASN A 1 87 ? 12.633 3.595 -6.804 1.00 82.56 87 ASN A CA 1
ATOM 699 C C . ASN A 1 87 ? 12.433 4.333 -5.458 1.00 82.56 87 ASN A C 1
ATOM 701 O O . ASN A 1 87 ? 12.372 5.567 -5.458 1.00 82.56 87 ASN A O 1
ATOM 705 N N . PRO A 1 88 ? 12.362 3.616 -4.316 1.00 81.25 88 PRO A N 1
ATOM 706 C CA . PRO A 1 88 ? 12.164 4.212 -2.991 1.00 81.25 88 PRO A CA 1
ATOM 707 C C . PRO A 1 88 ? 13.172 5.289 -2.604 1.00 81.25 88 PRO A C 1
ATOM 709 O O . PRO A 1 88 ? 12.810 6.207 -1.874 1.00 81.25 88 PRO A O 1
ATOM 712 N N . ILE A 1 89 ? 14.408 5.218 -3.110 1.00 79.12 89 ILE A N 1
ATOM 713 C CA . ILE A 1 89 ? 15.454 6.212 -2.823 1.00 79.12 89 ILE A CA 1
ATOM 714 C C . ILE A 1 89 ? 15.009 7.619 -3.251 1.00 79.12 89 ILE A C 1
ATOM 716 O O . ILE A 1 89 ? 15.343 8.605 -2.597 1.00 79.12 89 ILE A O 1
ATOM 720 N N . TRP A 1 90 ? 14.196 7.720 -4.305 1.00 72.81 90 TRP A N 1
ATOM 721 C CA . TRP A 1 90 ? 13.686 8.996 -4.806 1.00 72.81 90 TRP A CA 1
ATOM 722 C C . TRP A 1 90 ? 12.371 9.437 -4.163 1.00 72.81 90 TRP A C 1
ATOM 724 O O . TRP A 1 90 ? 11.868 10.514 -4.480 1.00 72.81 90 TRP A O 1
ATOM 734 N N . PHE A 1 91 ? 11.803 8.628 -3.266 1.00 73.69 91 PHE A N 1
ATOM 735 C CA . PHE A 1 91 ? 10.547 8.929 -2.595 1.00 73.69 91 PHE A CA 1
ATOM 736 C C . PHE A 1 91 ? 10.793 9.195 -1.104 1.00 73.69 91 PHE A C 1
ATOM 738 O O . PHE A 1 91 ? 10.656 8.287 -0.280 1.00 73.69 91 PHE A O 1
ATOM 745 N N . PRO A 1 92 ? 11.168 10.430 -0.715 1.00 67.81 92 PRO A N 1
ATOM 746 C CA . PRO A 1 92 ? 11.549 10.730 0.657 1.00 67.81 92 PRO A CA 1
ATOM 747 C C . PRO A 1 92 ? 10.317 10.794 1.576 1.00 67.81 92 PRO A C 1
ATOM 749 O O . PRO A 1 92 ? 9.818 11.869 1.934 1.00 67.81 92 PRO A O 1
ATOM 752 N N . MET A 1 93 ? 9.828 9.617 1.982 1.00 66.88 93 MET A N 1
ATOM 753 C CA . MET A 1 93 ? 8.611 9.431 2.785 1.00 66.88 93 MET A CA 1
ATOM 754 C C . MET A 1 93 ? 8.603 10.275 4.063 1.00 66.88 93 MET A C 1
ATOM 756 O O . MET A 1 93 ? 7.566 10.821 4.444 1.00 66.88 93 MET A O 1
ATOM 760 N N . GLN A 1 94 ? 9.773 10.455 4.684 1.00 62.38 94 GLN A N 1
ATOM 761 C CA . GLN A 1 94 ? 9.935 11.233 5.915 1.00 62.38 94 GLN A CA 1
ATOM 762 C C . GLN A 1 94 ? 9.508 12.704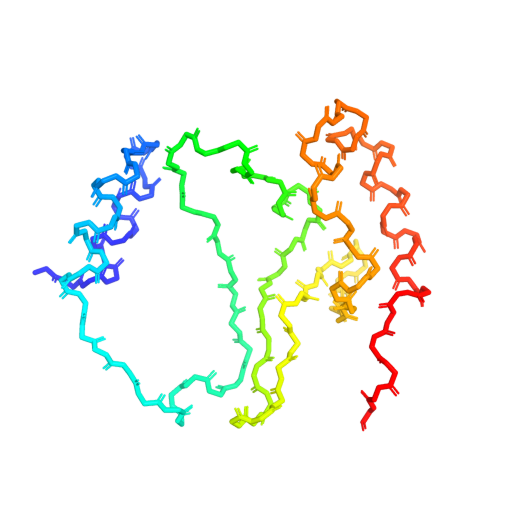 5.777 1.00 62.38 94 GLN A C 1
ATOM 764 O O . GLN A 1 94 ? 8.996 13.293 6.732 1.00 62.38 94 GLN A O 1
ATOM 769 N N . TYR A 1 95 ? 9.668 13.294 4.588 1.00 63.16 95 TYR A N 1
ATOM 770 C CA . TYR A 1 95 ? 9.280 14.680 4.320 1.00 63.16 95 TYR A CA 1
ATOM 771 C C . TYR A 1 95 ? 7.873 14.772 3.727 1.00 63.16 95 TYR A C 1
ATOM 773 O O . TYR A 1 95 ? 7.143 15.718 4.033 1.00 63.16 95 TYR A O 1
ATOM 781 N N . ALA A 1 96 ? 7.455 13.765 2.953 1.00 63.75 96 ALA A N 1
ATOM 782 C CA . ALA A 1 96 ? 6.144 13.731 2.311 1.00 63.75 96 ALA A CA 1
ATOM 783 C C . ALA A 1 96 ? 4.984 13.819 3.319 1.00 63.75 96 ALA A C 1
ATOM 785 O O . ALA A 1 96 ? 4.016 14.527 3.062 1.00 63.75 96 ALA A O 1
ATOM 786 N N . GLY A 1 97 ? 5.097 13.198 4.498 1.00 61.03 97 GLY A N 1
ATOM 787 C CA . GLY A 1 97 ? 4.058 13.278 5.536 1.00 61.03 97 GLY A CA 1
ATOM 788 C C . GLY A 1 97 ? 4.078 14.552 6.397 1.00 61.03 97 GLY A C 1
ATOM 789 O O . GLY A 1 97 ? 3.256 14.689 7.299 1.00 61.03 97 GLY A O 1
ATOM 790 N N . ARG A 1 98 ? 5.060 15.459 6.248 1.00 60.22 98 ARG A N 1
ATOM 791 C CA . ARG A 1 98 ? 5.217 16.650 7.123 1.00 60.22 98 ARG A CA 1
ATOM 792 C C . ARG A 1 98 ? 4.607 17.936 6.564 1.00 60.22 98 ARG A C 1
ATOM 794 O O . ARG A 1 98 ? 4.431 18.881 7.323 1.00 60.22 98 ARG A O 1
ATOM 801 N N . SER A 1 99 ? 4.277 17.988 5.276 1.00 63.84 99 SER A N 1
ATOM 802 C CA . SER A 1 99 ? 3.851 19.225 4.617 1.00 63.84 99 SER A CA 1
ATOM 803 C C . SER A 1 99 ? 2.384 19.174 4.195 1.00 63.84 99 SER A C 1
ATOM 805 O O . SER A 1 99 ? 1.941 18.219 3.573 1.00 63.84 99 SER A O 1
ATOM 807 N N . ARG A 1 100 ? 1.612 20.239 4.447 1.00 63.78 100 ARG A N 1
ATOM 808 C CA . ARG A 1 100 ? 0.260 20.370 3.864 1.00 63.78 100 ARG A CA 1
ATOM 809 C C . ARG A 1 100 ? 0.310 20.515 2.336 1.00 63.78 100 ARG A C 1
ATOM 811 O O . ARG A 1 100 ? -0.669 20.218 1.658 1.00 63.78 100 ARG A O 1
ATOM 818 N N . LEU A 1 101 ? 1.453 20.943 1.791 1.00 65.81 101 LEU A N 1
ATOM 819 C CA . LEU A 1 101 ? 1.650 21.139 0.355 1.00 65.81 101 LEU A CA 1
ATOM 820 C C . LEU A 1 101 ? 1.766 19.810 -0.405 1.00 65.81 101 LEU A C 1
ATOM 822 O O . LEU A 1 101 ? 1.266 19.723 -1.525 1.00 65.81 101 LEU A O 1
ATOM 826 N N . SER A 1 102 ? 2.352 18.762 0.189 1.00 67.56 102 SER A N 1
ATOM 827 C CA . SER A 1 102 ? 2.428 17.428 -0.437 1.00 67.56 102 SER A CA 1
ATOM 828 C C . SER A 1 102 ? 1.046 16.774 -0.557 1.00 67.56 102 SER A C 1
ATOM 830 O O . SER A 1 102 ? 0.777 16.079 -1.533 1.00 67.56 102 SER A O 1
ATOM 832 N N . MET A 1 103 ? 0.133 17.082 0.367 1.00 70.06 103 MET A N 1
ATOM 833 C CA . MET A 1 103 ? -1.260 16.612 0.351 1.00 70.06 103 MET A CA 1
ATOM 834 C C . MET A 1 103 ? -2.189 17.453 -0.551 1.00 70.06 103 MET A C 1
ATOM 836 O O . MET A 1 103 ? -3.385 17.174 -0.665 1.00 70.06 103 MET A O 1
ATOM 840 N N . SER A 1 104 ? -1.666 18.491 -1.212 1.00 76.06 104 SER A N 1
ATOM 841 C CA . SER A 1 104 ? -2.445 19.383 -2.079 1.00 76.06 104 SER A CA 1
ATOM 842 C C . SER A 1 104 ? -2.610 18.842 -3.506 1.00 76.06 104 SER A C 1
ATOM 844 O O . SER A 1 104 ? -1.881 17.959 -3.960 1.00 76.06 104 SER A O 1
ATOM 846 N N . ALA A 1 105 ? -3.547 19.426 -4.262 1.00 75.50 105 ALA A N 1
ATOM 847 C CA . ALA A 1 105 ? -3.730 19.114 -5.681 1.00 75.50 105 ALA A CA 1
ATOM 848 C C . ALA A 1 105 ? -2.482 19.425 -6.526 1.00 75.50 105 ALA A C 1
ATOM 850 O O . ALA A 1 105 ? -2.177 18.676 -7.456 1.00 75.50 105 ALA A O 1
ATOM 851 N N . LEU A 1 106 ? -1.745 20.486 -6.174 1.00 76.25 106 LEU A N 1
ATOM 852 C CA . LEU A 1 106 ? -0.480 20.835 -6.816 1.00 76.25 106 LEU A CA 1
ATOM 853 C C . LEU A 1 106 ? 0.588 19.778 -6.522 1.00 76.25 106 LEU A C 1
ATOM 855 O O . LEU A 1 106 ? 1.251 19.323 -7.445 1.00 76.25 106 LEU A O 1
ATOM 859 N N . GLY A 1 107 ? 0.695 19.315 -5.272 1.00 77.94 107 GLY A N 1
ATOM 860 C CA . GLY A 1 107 ? 1.606 18.230 -4.892 1.00 77.94 107 GLY A CA 1
ATOM 861 C C . GLY A 1 107 ? 1.354 16.949 -5.691 1.00 77.94 107 GLY A C 1
ATOM 862 O O . GLY A 1 107 ? 2.287 16.370 -6.245 1.00 77.94 107 GLY A O 1
ATOM 863 N N . ARG A 1 108 ? 0.081 16.560 -5.849 1.00 79.38 108 ARG A N 1
ATOM 864 C CA . ARG A 1 108 ? -0.317 15.414 -6.688 1.00 79.38 108 ARG A CA 1
ATOM 865 C C . ARG A 1 108 ? 0.055 15.598 -8.160 1.00 79.38 108 ARG A C 1
ATOM 867 O O . ARG A 1 108 ? 0.493 14.649 -8.802 1.00 79.38 108 ARG A O 1
ATOM 874 N N . LEU A 1 109 ? -0.127 16.803 -8.703 1.00 78.19 109 LEU A N 1
ATOM 875 C CA . LEU A 1 109 ? 0.217 17.112 -10.093 1.00 78.19 109 LEU A CA 1
ATOM 876 C C . LEU A 1 109 ? 1.732 17.064 -10.321 1.00 78.19 109 LEU A C 1
ATOM 878 O O . LEU A 1 109 ? 2.185 16.431 -11.271 1.00 78.19 109 LEU A O 1
ATOM 882 N N . MET A 1 110 ? 2.507 17.679 -9.427 1.00 80.50 110 MET A N 1
ATOM 883 C CA . MET A 1 110 ? 3.968 17.653 -9.488 1.00 80.50 110 MET A CA 1
ATOM 884 C C . MET A 1 110 ? 4.504 16.225 -9.381 1.00 80.50 110 MET A C 1
ATOM 886 O O . MET A 1 110 ? 5.421 15.861 -10.115 1.00 80.50 110 MET A O 1
ATOM 890 N N . PHE A 1 111 ? 3.898 15.396 -8.526 1.00 80.12 111 PHE A N 1
ATOM 891 C CA . PHE A 1 111 ? 4.237 13.981 -8.435 1.00 80.12 111 PHE A CA 1
ATOM 892 C C . PHE A 1 111 ? 3.945 13.233 -9.744 1.00 80.12 111 PHE A C 1
ATOM 894 O O . PHE A 1 111 ? 4.850 12.598 -10.281 1.00 80.12 111 PHE A O 1
ATOM 901 N N . ASP A 1 112 ? 2.736 13.358 -10.312 1.00 81.31 112 ASP A N 1
ATOM 902 C CA . ASP A 1 112 ? 2.374 12.683 -11.573 1.00 81.31 112 ASP A CA 1
ATOM 903 C C . ASP A 1 112 ? 3.319 13.070 -12.725 1.00 81.31 112 ASP A C 1
ATOM 905 O O . ASP A 1 112 ? 3.783 12.193 -13.457 1.00 81.31 112 ASP A O 1
ATOM 909 N N . LEU A 1 113 ? 3.682 14.355 -12.835 1.00 81.50 113 LEU A N 1
ATOM 910 C CA . LEU A 1 113 ? 4.640 14.848 -13.831 1.00 81.50 113 LEU A CA 1
ATOM 911 C C . LEU A 1 113 ? 6.066 14.327 -13.584 1.00 81.50 113 LEU A C 1
ATOM 913 O O . LEU A 1 113 ? 6.748 13.926 -14.529 1.00 81.50 113 LEU A O 1
ATOM 917 N N . GLY A 1 114 ? 6.507 14.304 -12.323 1.00 76.69 114 GLY A N 1
ATOM 918 C CA . GLY A 1 114 ? 7.849 13.878 -11.925 1.00 76.69 114 GLY A CA 1
ATOM 919 C C . GLY A 1 114 ? 8.090 12.372 -12.053 1.00 76.69 114 GLY A C 1
ATOM 920 O O . GLY A 1 114 ? 9.217 11.963 -12.324 1.00 76.69 114 GLY A O 1
ATOM 921 N N . THR A 1 115 ? 7.046 11.538 -11.938 1.00 75.12 115 THR A N 1
ATOM 922 C CA . THR A 1 115 ? 7.161 10.062 -11.984 1.00 75.12 115 THR A CA 1
ATOM 923 C C . THR A 1 115 ? 7.861 9.514 -13.232 1.00 75.12 115 THR A C 1
ATOM 925 O O . THR A 1 115 ? 8.416 8.418 -13.188 1.00 75.12 115 THR A O 1
ATOM 928 N N . ARG A 1 116 ? 7.913 10.282 -14.330 1.00 69.00 116 ARG A N 1
ATOM 929 C CA . ARG A 1 116 ? 8.667 9.932 -15.546 1.00 69.00 116 ARG A CA 1
ATOM 930 C C . ARG A 1 116 ? 10.169 9.774 -15.307 1.00 69.00 116 ARG A C 1
ATOM 932 O O . ARG A 1 116 ? 10.787 8.944 -15.963 1.00 69.00 116 ARG A 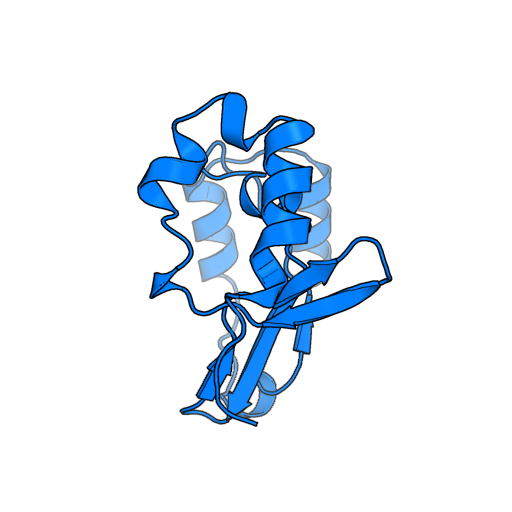O 1
ATOM 939 N N . PHE A 1 117 ? 10.732 10.540 -14.377 1.00 69.75 117 PHE A N 1
ATOM 940 C CA . PHE A 1 117 ? 12.168 10.562 -14.086 1.00 69.75 117 PHE A CA 1
ATOM 941 C C . PHE A 1 117 ? 12.568 9.604 -12.959 1.00 69.75 117 PHE A C 1
ATOM 943 O O . PHE A 1 117 ? 13.745 9.321 -12.779 1.00 69.75 117 PHE A O 1
ATOM 950 N N . PHE A 1 118 ? 11.589 9.079 -12.221 1.00 66.88 118 PHE A N 1
ATOM 951 C CA . PHE A 1 118 ? 11.801 8.229 -11.047 1.00 66.88 118 PHE A CA 1
ATOM 952 C C . PHE A 1 118 ? 11.586 6.732 -11.331 1.00 66.88 118 PHE A C 1
ATOM 954 O O . PHE A 1 118 ? 11.509 5.934 -10.392 1.00 66.88 118 PHE A O 1
ATOM 961 N N . LYS A 1 119 ? 11.480 6.352 -12.615 1.00 66.31 119 LYS A N 1
ATOM 962 C CA . LYS A 1 119 ? 11.319 4.959 -13.049 1.00 66.31 119 LYS A CA 1
ATOM 963 C C . LYS A 1 119 ? 12.507 4.109 -12.583 1.00 66.31 119 LYS A C 1
ATOM 965 O O . LYS A 1 119 ? 13.661 4.520 -12.689 1.00 66.31 119 LYS A O 1
ATOM 970 N N . THR A 1 120 ? 12.228 2.912 -12.074 1.00 59.84 120 THR A N 1
ATOM 971 C CA . THR A 1 120 ? 13.259 1.899 -11.807 1.00 59.84 120 THR A CA 1
ATOM 972 C C . THR A 1 120 ? 13.930 1.492 -13.123 1.00 59.84 120 THR A C 1
ATOM 974 O O . THR A 1 120 ? 13.249 1.126 -14.076 1.00 59.84 120 THR A O 1
ATOM 977 N N . GLY A 1 121 ? 15.261 1.573 -13.190 1.00 55.91 121 GLY A N 1
ATOM 978 C CA . GLY A 1 121 ? 16.051 1.379 -14.413 1.00 55.91 121 GLY A CA 1
ATOM 979 C C . GLY A 1 121 ? 16.390 -0.069 -14.780 1.00 55.91 121 GLY A C 1
ATOM 980 O O . GLY A 1 121 ? 17.419 -0.286 -15.411 1.00 55.91 121 GLY A O 1
ATOM 981 N N . LYS A 1 122 ? 15.584 -1.057 -14.388 1.00 53.28 122 LYS A N 1
ATOM 982 C CA . LYS A 1 122 ? 15.746 -2.431 -14.880 1.00 53.28 122 LYS A CA 1
ATOM 983 C C . LYS A 1 122 ? 14.439 -2.913 -15.499 1.00 53.28 122 LYS A C 1
ATOM 985 O O . LYS A 1 122 ? 13.377 -2.774 -14.893 1.00 53.28 122 LYS A O 1
ATOM 990 N N . SER A 1 123 ? 14.578 -3.334 -16.754 1.00 42.97 123 SER A N 1
ATOM 991 C CA . SER A 1 123 ? 13.578 -3.954 -17.616 1.00 42.97 123 SER A CA 1
ATOM 992 C C . SER A 1 123 ? 13.801 -5.454 -17.656 1.00 42.97 123 SER A C 1
ATOM 994 O O . SER A 1 123 ? 14.954 -5.864 -17.393 1.00 42.97 123 SER A O 1
#

Sequence (123 aa):
MNCAAKFDELLATGPISTEQALAFFDELEPVNIAFMLGSWRGKGFPTHHRMDGLMENFNWYGKLFESSEEVHPLVFKRRNGELVRLNPIWFPMQYAGRSRLSMSALGRLMFDLGTRFFKTGKS

Radius of gyration: 16.09 Å; chains: 1; bounding box: 32×40×37 Å